Protein AF-A0A954B3R6-F1 (afdb_monomer_lite)

pLDDT: mean 89.49, std 12.41, range [42.12, 98.0]

Radius of gyration: 17.74 Å; chains: 1; bounding box: 31×26×48 Å

Secondary structure (DSSP, 8-state):
-HHHHHHHH-GGGHHHHHHHHHHHHHHHHHHHHHHHHHHHHHHHHHS----SPPPPGGG--

Foldseek 3Di:
DVLVVVCVVPVVCVVVSVVVVVVVVVVVVVVVVVVVVVQVVCCVVPVDGDPDDDDDPVNPD

Structure (mmCIF, N/CA/C/O backbone):
data_AF-A0A954B3R6-F1
#
_entry.id   AF-A0A954B3R6-F1
#
loop_
_atom_site.group_PDB
_atom_site.id
_atom_site.type_symbol
_atom_site.label_atom_id
_atom_site.label_alt_id
_atom_site.label_comp_id
_atom_site.label_asym_id
_atom_site.label_entity_id
_atom_site.label_seq_id
_atom_site.pdbx_PDB_ins_code
_atom_site.Cartn_x
_atom_site.Cartn_y
_atom_site.Cartn_z
_atom_site.occupancy
_atom_site.B_iso_or_equiv
_atom_site.auth_seq_id
_atom_site.auth_comp_id
_atom_site.auth_asym_id
_atom_site.auth_atom_id
_atom_site.pdbx_PDB_model_num
ATOM 1 N N . ARG A 1 1 ? 9.457 -8.432 -10.664 1.00 60.12 1 ARG A N 1
ATOM 2 C CA . ARG A 1 1 ? 10.780 -8.521 -11.342 1.00 60.12 1 ARG A CA 1
ATOM 3 C C . ARG A 1 1 ? 10.674 -8.376 -12.864 1.00 60.12 1 ARG A C 1
ATOM 5 O O . ARG A 1 1 ? 11.634 -7.928 -13.467 1.00 60.12 1 ARG A O 1
ATOM 12 N N . GLU A 1 2 ? 9.520 -8.673 -13.460 1.00 83.31 2 GLU A N 1
ATOM 13 C CA . GLU A 1 2 ? 9.316 -8.706 -14.917 1.00 83.31 2 GLU A CA 1
ATOM 14 C C . GLU A 1 2 ? 9.439 -7.342 -15.619 1.00 83.31 2 GLU A C 1
ATOM 16 O O . GLU A 1 2 ? 10.068 -7.260 -16.666 1.00 83.31 2 GLU A O 1
ATOM 21 N N . LEU A 1 3 ? 8.944 -6.245 -15.022 1.00 87.19 3 LEU A N 1
ATOM 22 C CA . LEU A 1 3 ? 9.019 -4.914 -15.655 1.00 87.19 3 LEU A CA 1
ATOM 23 C C . LEU A 1 3 ? 10.455 -4.436 -15.908 1.00 87.19 3 LEU A C 1
ATOM 25 O O . LEU A 1 3 ? 10.719 -3.830 -16.939 1.00 87.19 3 LEU A O 1
ATOM 29 N N . LEU A 1 4 ? 11.388 -4.728 -14.997 1.00 88.56 4 LEU A N 1
ATOM 30 C CA . LEU A 1 4 ? 12.798 -4.378 -15.191 1.00 88.56 4 LEU A CA 1
ATOM 31 C C . LEU A 1 4 ? 13.423 -5.196 -16.322 1.00 88.56 4 LEU A C 1
ATOM 33 O O . LEU A 1 4 ? 14.216 -4.658 -17.085 1.00 88.56 4 LEU A O 1
ATOM 37 N N . THR A 1 5 ? 13.032 -6.463 -16.463 1.00 91.62 5 THR A N 1
ATOM 38 C CA . THR A 1 5 ? 13.455 -7.299 -17.588 1.00 91.62 5 THR A CA 1
ATOM 39 C C . THR A 1 5 ? 12.977 -6.703 -18.912 1.00 91.62 5 THR A C 1
ATOM 41 O O . THR A 1 5 ? 13.800 -6.494 -19.795 1.00 91.62 5 THR A O 1
ATOM 44 N N . TYR A 1 6 ? 11.706 -6.295 -19.018 1.00 89.81 6 TYR A N 1
ATOM 45 C CA . TYR A 1 6 ? 11.188 -5.646 -20.231 1.00 89.81 6 TYR A CA 1
ATOM 46 C C . TYR A 1 6 ? 11.895 -4.326 -20.565 1.00 89.81 6 TYR A C 1
ATOM 48 O O . TYR A 1 6 ? 12.131 -4.030 -21.733 1.00 89.81 6 TYR A O 1
ATOM 56 N N . MET A 1 7 ? 12.266 -3.538 -19.551 1.00 93.75 7 MET A N 1
ATOM 57 C CA . MET A 1 7 ? 13.039 -2.306 -19.742 1.00 93.75 7 MET A CA 1
ATOM 58 C C . MET A 1 7 ? 14.473 -2.568 -20.233 1.00 93.75 7 MET A C 1
ATOM 60 O O . MET A 1 7 ? 15.022 -1.741 -20.959 1.00 93.75 7 MET A O 1
ATOM 64 N N . ILE A 1 8 ? 15.088 -3.680 -19.810 1.00 94.38 8 ILE A N 1
ATOM 65 C CA . ILE A 1 8 ? 16.438 -4.089 -20.227 1.00 94.38 8 ILE A CA 1
ATOM 66 C C . ILE A 1 8 ? 16.413 -4.679 -21.644 1.00 94.38 8 ILE A C 1
ATOM 68 O O . ILE A 1 8 ? 17.315 -4.398 -22.429 1.00 94.38 8 ILE A O 1
ATOM 72 N N . GLU A 1 9 ? 15.392 -5.473 -21.975 1.00 95.19 9 GLU A N 1
ATOM 73 C CA . GLU A 1 9 ? 15.219 -6.092 -23.296 1.00 95.19 9 GLU A CA 1
ATOM 74 C C . GLU A 1 9 ? 14.902 -5.063 -24.394 1.00 95.19 9 GLU A C 1
ATOM 76 O O . GLU A 1 9 ? 15.432 -5.169 -25.500 1.00 95.19 9 GLU A O 1
ATOM 81 N N . ASP A 1 10 ? 14.083 -4.045 -24.099 1.00 94.56 10 ASP A N 1
ATOM 82 C CA . ASP A 1 10 ? 13.798 -2.937 -25.017 1.00 94.56 10 ASP A CA 1
ATOM 83 C C . ASP A 1 10 ? 13.742 -1.583 -24.278 1.00 94.56 10 ASP A C 1
ATOM 85 O O . ASP A 1 10 ? 12.736 -1.259 -23.635 1.00 94.56 10 ASP A O 1
ATOM 89 N N . PRO A 1 11 ? 14.766 -0.717 -24.427 1.00 94.31 11 PRO A N 1
ATOM 90 C CA . PRO A 1 11 ? 14.796 0.602 -23.792 1.00 94.31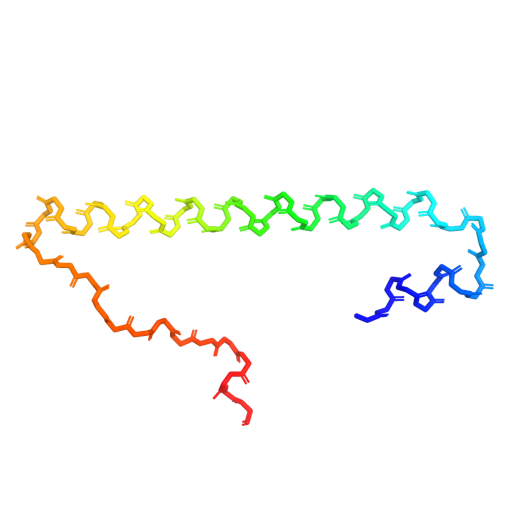 11 PRO A CA 1
ATOM 91 C C . PRO A 1 11 ? 13.619 1.522 -24.152 1.00 94.31 11 PRO A C 1
ATOM 93 O O . PRO A 1 11 ? 13.307 2.449 -23.402 1.00 94.31 11 PRO A O 1
ATOM 96 N N . ARG A 1 12 ? 12.918 1.287 -25.271 1.00 96.50 12 ARG A N 1
ATOM 97 C CA . ARG A 1 12 ? 11.722 2.068 -25.643 1.00 96.50 12 ARG A CA 1
ATOM 98 C C . ARG A 1 12 ? 10.557 1.823 -24.682 1.00 96.50 12 ARG A C 1
ATOM 100 O O . ARG A 1 12 ? 9.694 2.685 -24.537 1.00 96.50 12 ARG A O 1
ATOM 107 N N . MET A 1 13 ? 10.561 0.691 -23.978 1.00 94.25 13 MET A N 1
ATOM 108 C CA . MET A 1 13 ? 9.529 0.310 -23.012 1.00 94.25 13 MET A CA 1
ATOM 109 C C . MET A 1 13 ? 9.681 1.005 -21.653 1.00 94.25 13 MET A C 1
ATOM 111 O O . MET A 1 13 ? 8.768 0.918 -20.829 1.00 94.25 13 MET A O 1
ATOM 115 N N . ILE A 1 14 ? 10.788 1.721 -21.405 1.00 95.00 14 ILE A N 1
ATOM 116 C CA . ILE A 1 14 ? 11.082 2.361 -20.111 1.00 95.00 14 ILE A CA 1
ATOM 117 C C . ILE A 1 14 ? 9.960 3.301 -19.669 1.00 95.00 14 ILE A C 1
ATOM 119 O O . ILE A 1 14 ? 9.509 3.207 -18.530 1.00 95.00 14 ILE A O 1
ATOM 123 N N . SER A 1 15 ? 9.469 4.173 -20.554 1.00 96.19 15 SER A N 1
ATOM 124 C CA . SER A 1 15 ? 8.421 5.138 -20.1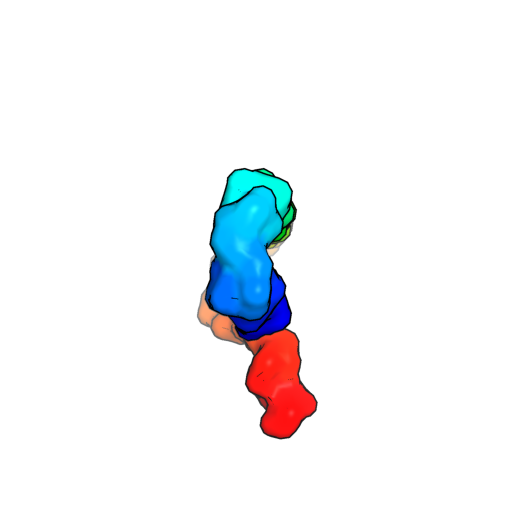90 1.00 96.19 15 SER A CA 1
ATOM 125 C C . SER A 1 15 ? 7.114 4.443 -19.789 1.00 96.19 15 SER A C 1
ATOM 127 O O . SER A 1 15 ? 6.565 4.720 -18.721 1.00 96.19 15 SER A O 1
ATOM 129 N N . SER A 1 16 ? 6.653 3.478 -20.587 1.00 95.75 16 SER A N 1
ATOM 130 C CA . SER A 1 16 ? 5.435 2.716 -20.299 1.00 95.75 16 SER A CA 1
ATOM 131 C C . SER A 1 16 ? 5.563 1.896 -19.015 1.00 95.75 16 SER A C 1
ATOM 133 O O . SER A 1 16 ? 4.672 1.925 -18.167 1.00 95.75 16 SER A O 1
ATOM 135 N N . CYS A 1 17 ? 6.692 1.211 -18.824 1.00 96.06 17 CYS A N 1
ATOM 136 C CA . CYS A 1 17 ? 6.932 0.427 -17.618 1.00 96.06 17 CYS A CA 1
ATOM 137 C C . CYS A 1 17 ? 7.073 1.325 -16.373 1.00 96.06 17 CYS A C 1
ATOM 139 O O . CYS A 1 17 ? 6.630 0.939 -15.293 1.00 96.06 17 CYS A O 1
ATOM 141 N N . ALA A 1 18 ? 7.608 2.544 -16.503 1.00 95.62 18 ALA A N 1
ATOM 142 C CA . ALA A 1 18 ? 7.649 3.517 -15.411 1.00 95.62 18 ALA A CA 1
ATOM 143 C C . ALA A 1 18 ? 6.241 3.965 -14.991 1.00 95.62 18 ALA A C 1
ATOM 145 O O . ALA A 1 18 ? 5.954 4.021 -13.796 1.00 95.62 18 ALA A O 1
ATOM 146 N N . HIS A 1 19 ? 5.331 4.217 -15.940 1.00 97.19 19 HIS A N 1
ATOM 147 C CA . HIS A 1 19 ? 3.928 4.502 -15.615 1.00 97.19 19 HIS A CA 1
ATOM 148 C C . HIS A 1 19 ? 3.264 3.340 -14.866 1.00 97.19 19 HIS A C 1
ATOM 150 O O . HIS A 1 19 ? 2.575 3.574 -13.875 1.00 97.19 19 HIS A O 1
ATOM 156 N N . LEU A 1 20 ? 3.521 2.093 -15.273 1.00 96.62 20 LEU A N 1
ATOM 157 C CA . LEU A 1 20 ? 3.018 0.913 -14.561 1.00 96.62 20 LEU A CA 1
ATOM 158 C C . LEU A 1 20 ? 3.563 0.821 -13.129 1.00 96.62 20 LEU A C 1
ATOM 160 O O . LEU A 1 20 ? 2.800 0.533 -12.209 1.00 96.62 20 LEU A O 1
ATOM 164 N N . LEU A 1 21 ? 4.845 1.132 -12.909 1.00 95.62 21 LEU A N 1
ATOM 165 C CA . LEU A 1 21 ? 5.421 1.201 -11.561 1.00 95.62 21 LEU A CA 1
ATOM 166 C C . LEU A 1 21 ? 4.755 2.286 -10.706 1.00 95.62 21 LEU A C 1
ATOM 168 O O . LEU A 1 21 ? 4.472 2.050 -9.531 1.00 95.62 21 LEU A O 1
ATOM 172 N N . PHE A 1 22 ? 4.466 3.459 -11.277 1.00 96.81 22 PHE A N 1
ATOM 173 C CA . PHE A 1 22 ? 3.728 4.501 -10.564 1.00 96.81 22 PHE A CA 1
ATOM 174 C C . PHE A 1 22 ? 2.311 4.054 -10.210 1.00 96.81 22 PHE A C 1
ATOM 176 O O . PHE A 1 22 ? 1.872 4.290 -9.087 1.00 96.81 22 PHE A O 1
ATOM 183 N N . ILE A 1 23 ? 1.601 3.389 -11.121 1.00 97.50 23 ILE A N 1
ATOM 184 C CA . ILE A 1 23 ? 0.268 2.837 -10.846 1.00 97.50 23 ILE A CA 1
ATOM 185 C C . ILE A 1 23 ? 0.343 1.830 -9.695 1.00 97.50 23 ILE A C 1
ATOM 187 O O . ILE A 1 23 ? -0.379 1.983 -8.713 1.00 97.50 23 ILE A O 1
ATOM 191 N N . ALA A 1 24 ? 1.260 0.862 -9.768 1.00 96.50 24 ALA A N 1
ATOM 192 C CA . ALA A 1 24 ? 1.442 -0.145 -8.725 1.00 96.50 24 ALA A CA 1
ATOM 193 C C . ALA A 1 24 ? 1.745 0.489 -7.358 1.00 96.50 24 ALA A C 1
ATOM 195 O O . ALA A 1 24 ? 1.136 0.124 -6.357 1.00 96.50 24 ALA A O 1
ATOM 196 N N . LYS A 1 25 ? 2.617 1.505 -7.321 1.00 95.88 25 LYS A N 1
ATOM 197 C CA . LYS A 1 25 ? 2.919 2.264 -6.101 1.00 95.88 25 LYS A CA 1
ATOM 198 C C . LYS A 1 25 ? 1.697 2.990 -5.536 1.00 95.88 25 LYS A C 1
ATOM 200 O O . LYS A 1 25 ? 1.531 3.063 -4.327 1.00 95.88 25 LYS A O 1
ATOM 205 N N . ASN A 1 26 ? 0.855 3.570 -6.389 1.00 97.75 26 ASN A N 1
ATOM 206 C CA . ASN A 1 26 ? -0.364 4.226 -5.917 1.00 97.75 26 ASN A CA 1
ATOM 207 C C . ASN A 1 26 ? -1.365 3.210 -5.352 1.00 97.75 26 ASN A C 1
ATOM 209 O O . ASN A 1 26 ? -1.993 3.496 -4.339 1.00 97.75 26 ASN A O 1
ATOM 213 N N . LEU A 1 27 ? -1.482 2.026 -5.960 1.00 97.38 27 LEU A N 1
ATOM 214 C CA . LEU A 1 27 ? -2.320 0.946 -5.432 1.00 97.38 27 LEU A CA 1
ATOM 215 C C . LEU A 1 27 ? -1.833 0.454 -4.067 1.00 97.38 27 LEU A C 1
ATOM 217 O O . LEU A 1 27 ? -2.645 0.287 -3.163 1.00 97.38 27 LEU A O 1
ATOM 221 N N . GLU A 1 28 ? -0.523 0.280 -3.899 1.00 96.00 28 GLU A N 1
ATOM 222 C CA . GLU A 1 28 ? 0.077 -0.088 -2.613 1.00 96.00 28 GLU A CA 1
ATOM 223 C C . GLU A 1 28 ? -0.254 0.942 -1.521 1.00 96.00 28 GLU A C 1
ATOM 225 O O . GLU A 1 28 ? -0.809 0.578 -0.487 1.00 96.00 28 GLU A O 1
ATOM 230 N N . ARG A 1 29 ? -0.078 2.237 -1.806 1.00 97.94 29 ARG A N 1
ATOM 231 C CA . ARG A 1 29 ? -0.456 3.324 -0.887 1.00 97.94 29 ARG A CA 1
ATOM 232 C C . ARG A 1 29 ? -1.937 3.337 -0.524 1.00 97.94 29 ARG A C 1
ATOM 234 O O . ARG A 1 29 ? -2.287 3.635 0.614 1.00 97.94 29 ARG A O 1
ATOM 241 N N . ILE A 1 30 ? -2.816 3.053 -1.486 1.00 98.00 30 ILE A N 1
ATOM 242 C CA . ILE A 1 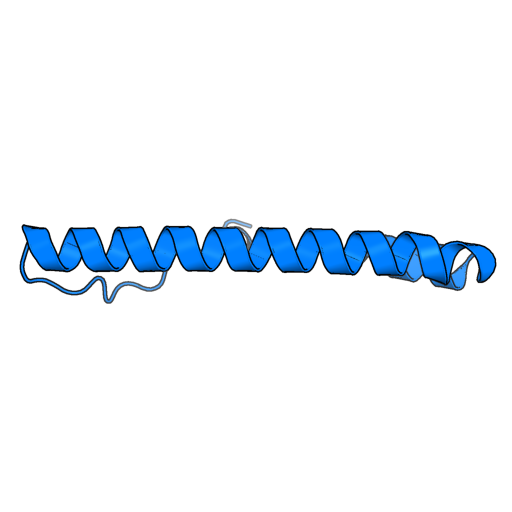30 ? -4.257 2.940 -1.228 1.00 98.00 30 ILE A CA 1
ATOM 243 C C . ILE A 1 30 ? -4.527 1.781 -0.261 1.00 98.00 30 ILE A C 1
ATOM 245 O O . ILE A 1 30 ? -5.317 1.945 0.667 1.00 98.00 30 ILE A O 1
ATOM 249 N N . GLY A 1 31 ? -3.855 0.641 -0.443 1.00 95.25 31 GLY A N 1
ATOM 250 C CA . GLY A 1 31 ? -3.947 -0.508 0.461 1.00 95.25 31 GLY A CA 1
ATOM 251 C C . GLY A 1 31 ? -3.483 -0.183 1.884 1.00 95.25 31 GLY A C 1
ATOM 252 O O . GLY A 1 31 ? -4.186 -0.491 2.850 1.00 95.25 31 GLY A O 1
ATOM 253 N N . ASP A 1 32 ? -2.355 0.513 2.014 1.00 94.56 32 ASP A N 1
ATOM 254 C CA . ASP A 1 32 ? -1.844 0.987 3.304 1.00 94.56 32 ASP A CA 1
ATOM 255 C C . ASP A 1 32 ? -2.822 1.947 3.987 1.00 94.56 32 ASP A C 1
ATOM 257 O O . ASP A 1 32 ? -3.146 1.777 5.162 1.00 94.56 32 ASP A O 1
ATOM 261 N N . HIS A 1 33 ? -3.372 2.918 3.254 1.00 97.44 33 HIS A N 1
ATOM 262 C CA . HIS A 1 33 ? -4.384 3.822 3.801 1.00 97.44 33 HIS A CA 1
ATOM 263 C C . HIS A 1 33 ? -5.655 3.091 4.230 1.00 97.44 33 HIS A C 1
ATOM 265 O O . HIS A 1 33 ? -6.179 3.376 5.307 1.00 97.44 33 HIS A O 1
ATOM 271 N N . GLY A 1 34 ? -6.134 2.139 3.429 1.00 96.25 34 GLY A N 1
ATOM 272 C CA . GLY A 1 34 ? -7.277 1.304 3.793 1.00 96.25 34 GLY A CA 1
ATOM 273 C C . GLY A 1 34 ? -7.033 0.542 5.095 1.00 96.25 34 GLY A C 1
ATOM 274 O O . GLY A 1 34 ? -7.906 0.505 5.961 1.00 96.25 34 GLY A O 1
ATOM 275 N N . THR A 1 35 ? -5.823 0.009 5.271 1.00 93.31 35 THR A N 1
ATOM 276 C CA . THR A 1 35 ? -5.437 -0.707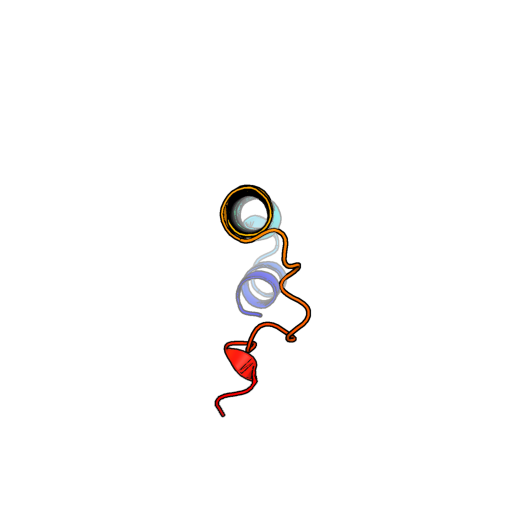 6.492 1.00 93.31 35 THR A CA 1
ATOM 277 C C . THR A 1 35 ? -5.366 0.225 7.697 1.00 93.31 35 THR A C 1
ATOM 279 O O . THR A 1 35 ? -5.971 -0.074 8.722 1.00 93.31 35 THR A O 1
ATOM 282 N N . ASN A 1 36 ? -4.731 1.392 7.565 1.00 94.56 36 ASN A N 1
ATOM 283 C CA . ASN A 1 36 ? -4.648 2.373 8.650 1.00 94.56 36 ASN A CA 1
ATOM 284 C C . ASN A 1 36 ? -6.041 2.849 9.100 1.00 94.56 36 ASN A C 1
ATOM 286 O O . ASN A 1 36 ? -6.283 3.028 10.291 1.00 94.56 36 ASN A O 1
ATOM 290 N N . ILE A 1 37 ? -6.975 3.043 8.158 1.00 96.81 37 ILE A N 1
ATOM 291 C CA . ILE A 1 37 ? -8.367 3.394 8.477 1.00 96.81 37 ILE A CA 1
ATOM 292 C C . ILE A 1 37 ? -9.038 2.261 9.259 1.00 96.81 37 ILE A C 1
ATOM 294 O O . ILE A 1 37 ? -9.711 2.525 10.253 1.00 96.81 37 ILE A O 1
ATOM 298 N N . ALA A 1 38 ? -8.856 1.008 8.838 1.00 94.88 38 ALA A N 1
ATOM 299 C CA . ALA A 1 38 ? -9.429 -0.146 9.526 1.00 94.88 38 ALA A CA 1
ATOM 300 C C . ALA A 1 38 ? -8.860 -0.319 10.947 1.00 94.88 38 ALA A C 1
ATOM 302 O O . ALA A 1 38 ? -9.628 -0.529 11.884 1.00 94.88 38 ALA A O 1
ATOM 303 N N . GLU A 1 39 ? -7.543 -0.175 11.118 1.00 94.31 39 GLU A N 1
ATOM 304 C CA . GLU A 1 39 ? -6.864 -0.200 12.421 1.00 94.31 39 GLU A CA 1
ATOM 305 C C . GLU A 1 39 ? -7.390 0.922 13.336 1.00 9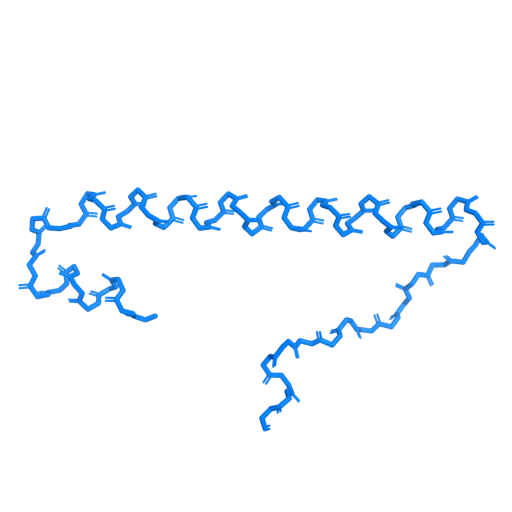4.31 39 GLU A C 1
ATOM 307 O O . GLU A 1 39 ? -7.701 0.681 14.503 1.00 94.31 39 GLU A O 1
ATOM 312 N N . TYR A 1 40 ? -7.586 2.130 12.797 1.00 95.81 40 TYR A N 1
ATOM 313 C CA . TYR A 1 40 ? -8.142 3.252 13.553 1.00 95.81 40 TYR A CA 1
ATOM 314 C C . TYR A 1 40 ? -9.597 3.017 13.979 1.00 95.81 40 TYR A C 1
ATOM 316 O O . TYR A 1 40 ? -9.951 3.255 15.132 1.00 95.81 40 TYR A O 1
ATOM 324 N N . ILE A 1 41 ? -10.444 2.510 13.076 1.00 96.75 41 ILE A N 1
ATOM 325 C CA . ILE A 1 41 ? -11.832 2.151 13.402 1.00 96.75 41 ILE A CA 1
ATOM 326 C C . ILE A 1 41 ? -11.866 1.061 14.476 1.00 96.75 41 ILE A C 1
ATOM 328 O O . ILE A 1 41 ? -12.677 1.152 15.394 1.00 96.75 41 ILE A O 1
ATOM 332 N N . HIS A 1 42 ? -10.991 0.056 14.388 1.00 95.94 42 HIS A N 1
ATOM 333 C CA . HIS A 1 42 ? -10.891 -0.986 15.406 1.00 95.94 42 HIS A CA 1
ATOM 334 C C . HIS A 1 42 ? -10.617 -0.376 16.782 1.00 95.94 42 HIS A C 1
ATOM 336 O O . HIS A 1 42 ? -11.412 -0.584 17.695 1.00 95.94 42 HIS A O 1
ATOM 342 N N . PHE A 1 43 ? -9.577 0.455 16.895 1.00 96.31 43 PHE A N 1
ATOM 343 C CA . PHE A 1 43 ? -9.240 1.139 18.142 1.00 96.31 43 PHE A CA 1
ATOM 344 C C . PHE A 1 43 ? -10.393 2.003 18.672 1.00 96.31 43 PHE A C 1
ATOM 346 O O . PHE A 1 43 ? -10.686 1.974 19.864 1.00 96.31 43 PHE A O 1
ATOM 353 N N . LEU A 1 44 ? -11.099 2.734 17.803 1.00 97.56 44 LEU A N 1
ATOM 354 C CA . LEU A 1 44 ? -12.255 3.542 18.210 1.00 97.56 44 LEU A CA 1
ATOM 355 C C . LEU A 1 44 ? -13.403 2.709 18.803 1.00 97.56 44 LEU A C 1
ATOM 357 O O . LEU A 1 44 ? -14.147 3.219 19.638 1.00 97.56 44 LEU A O 1
ATOM 361 N N . VAL A 1 45 ? -13.575 1.462 18.358 1.00 97.56 45 VAL A N 1
ATOM 362 C CA . VAL A 1 45 ? -14.663 0.577 18.801 1.00 97.56 45 VAL A CA 1
ATOM 363 C C . VAL A 1 45 ? -14.266 -0.246 20.027 1.00 97.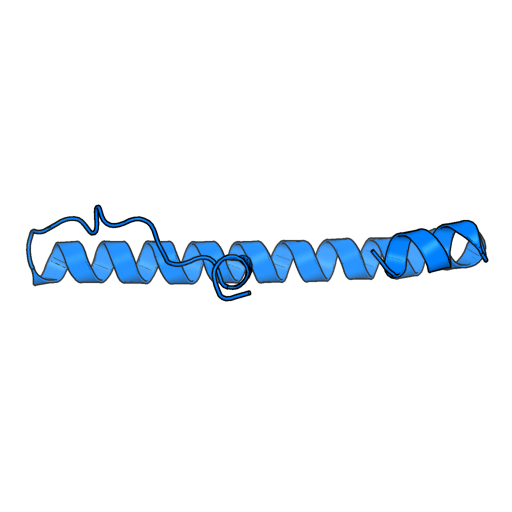56 45 VAL A C 1
ATOM 365 O O . VAL A 1 45 ? -15.086 -0.418 20.928 1.00 97.56 45 VAL A O 1
ATOM 368 N N . THR A 1 46 ? -13.042 -0.776 20.065 1.00 96.88 46 THR A N 1
ATOM 369 C CA . THR A 1 46 ? -12.583 -1.705 21.113 1.00 96.88 46 THR A CA 1
ATOM 370 C C . THR A 1 46 ? -11.795 -1.018 22.224 1.00 96.88 46 THR A C 1
ATOM 372 O O . THR A 1 46 ? -11.764 -1.522 23.343 1.00 96.88 46 THR A O 1
ATOM 375 N N . GLY A 1 47 ? -11.170 0.127 21.939 1.00 96.31 47 GLY A N 1
ATOM 376 C CA . GLY A 1 47 ? -10.182 0.769 22.808 1.00 96.31 47 GLY A CA 1
ATOM 377 C C . GLY A 1 47 ? -8.808 0.087 22.798 1.00 96.31 47 GLY A C 1
ATOM 378 O O . GLY A 1 47 ? -7.935 0.484 23.567 1.00 96.31 47 GLY A O 1
ATOM 379 N N . GLU A 1 48 ? -8.607 -0.926 21.950 1.00 93.44 48 GLU A N 1
ATOM 380 C CA . GLU A 1 48 ? -7.387 -1.734 21.884 1.00 93.44 48 GLU A CA 1
ATOM 381 C C . GLU A 1 48 ? -6.649 -1.518 20.558 1.00 93.44 48 GLU A C 1
ATOM 383 O O . GLU A 1 48 ? -7.256 -1.426 19.490 1.00 93.44 48 GLU A O 1
ATOM 388 N N . GLU A 1 49 ? -5.319 -1.431 20.615 1.00 90.00 49 GLU A N 1
ATOM 389 C CA . GLU A 1 49 ? -4.481 -1.347 19.417 1.00 90.00 49 GLU A CA 1
ATOM 390 C C . GLU A 1 49 ? -4.164 -2.740 18.858 1.00 90.00 49 GLU A C 1
ATOM 392 O O . GLU A 1 49 ? -3.835 -3.676 19.594 1.00 90.00 49 GLU A O 1
ATOM 397 N N . ILE A 1 50 ? -4.176 -2.867 17.527 1.00 87.56 50 ILE A N 1
ATOM 398 C CA . ILE A 1 50 ? -3.735 -4.087 16.844 1.00 87.56 50 ILE A CA 1
ATOM 399 C C . ILE A 1 50 ? -2.200 -4.113 16.841 1.00 87.56 50 ILE A C 1
ATOM 401 O O . ILE A 1 50 ? -1.553 -3.472 16.020 1.00 87.56 50 ILE A O 1
ATOM 405 N N . THR A 1 51 ? -1.611 -4.866 17.770 1.00 82.88 51 THR A N 1
ATOM 406 C CA . THR A 1 51 ? -0.146 -4.982 17.934 1.00 82.88 51 THR A CA 1
ATOM 407 C C . THR A 1 51 ? 0.464 -6.191 17.223 1.00 82.88 51 THR A C 1
ATOM 409 O O . THR A 1 51 ? 1.685 -6.279 17.070 1.00 82.88 51 THR A O 1
ATOM 412 N N . ALA A 1 52 ? -0.367 -7.137 16.781 1.00 81.88 52 ALA A N 1
ATOM 413 C CA . ALA A 1 52 ? 0.094 -8.317 16.065 1.00 81.88 52 ALA A CA 1
ATOM 414 C C . ALA A 1 52 ? 0.690 -7.926 14.705 1.00 81.88 52 ALA A C 1
ATOM 416 O O . ALA A 1 52 ? 0.088 -7.166 13.944 1.00 81.88 52 ALA A O 1
ATOM 417 N N . GLN A 1 53 ? 1.860 -8.481 14.370 1.00 77.62 53 GLN A N 1
ATOM 418 C CA . GLN A 1 53 ? 2.398 -8.338 13.021 1.00 77.62 53 GLN A CA 1
ATOM 419 C C . GLN A 1 53 ? 1.415 -8.932 12.014 1.00 77.62 53 GLN A C 1
ATOM 421 O O . GLN A 1 53 ? 0.999 -10.086 12.134 1.00 77.62 53 GLN A O 1
ATOM 426 N N . ARG A 1 54 ? 1.068 -8.133 11.003 1.00 75.62 54 ARG A N 1
ATOM 427 C CA . ARG A 1 54 ? 0.216 -8.586 9.907 1.00 75.62 54 ARG A CA 1
ATOM 428 C C . ARG A 1 54 ? 0.909 -9.745 9.178 1.00 75.62 54 ARG A C 1
ATOM 430 O O . ARG A 1 54 ? 2.087 -9.603 8.828 1.00 75.62 54 ARG A O 1
ATOM 437 N N . PRO A 1 55 ? 0.214 -10.866 8.926 1.00 77.25 55 PRO A N 1
ATOM 438 C CA . PRO A 1 55 ? 0.776 -11.953 8.141 1.00 77.25 55 PRO A CA 1
ATOM 439 C C . PRO A 1 55 ? 1.100 -11.434 6.738 1.00 77.25 55 PRO A C 1
ATOM 441 O O . PRO A 1 55 ? 0.225 -10.935 6.029 1.00 77.25 55 PRO A O 1
ATOM 444 N N . ARG A 1 56 ? 2.376 -11.507 6.353 1.00 74.44 56 ARG A N 1
ATOM 445 C CA . ARG A 1 56 ? 2.798 -11.208 4.981 1.00 74.44 56 ARG A CA 1
ATOM 446 C C . ARG A 1 56 ? 2.385 -12.372 4.092 1.00 74.44 56 ARG A C 1
ATOM 448 O O . ARG A 1 56 ? 2.568 -13.522 4.480 1.00 74.44 56 ARG A O 1
ATOM 455 N N . ALA A 1 57 ? 1.847 -12.080 2.911 1.00 68.12 57 ALA A N 1
ATOM 456 C CA . ALA A 1 57 ? 1.456 -13.115 1.950 1.00 68.12 57 ALA A CA 1
ATOM 457 C C . ALA A 1 57 ? 2.647 -14.019 1.563 1.00 68.12 57 ALA A C 1
ATOM 459 O O . ALA A 1 57 ? 2.487 -15.211 1.344 1.00 68.12 57 ALA A O 1
ATOM 460 N N . ASP A 1 58 ? 3.848 -13.454 1.577 1.00 63.62 58 ASP A N 1
ATOM 461 C CA . ASP A 1 58 ? 5.140 -14.082 1.301 1.00 63.62 58 ASP A CA 1
ATOM 462 C C . ASP A 1 58 ? 5.684 -14.947 2.460 1.00 63.62 58 ASP A C 1
ATOM 464 O O . ASP A 1 58 ? 6.717 -15.589 2.311 1.00 63.62 58 ASP A O 1
ATOM 468 N N . ALA A 1 59 ? 4.995 -15.006 3.607 1.00 56.91 59 ALA A N 1
ATOM 469 C CA . ALA A 1 59 ? 5.332 -15.898 4.725 1.00 56.91 59 ALA A CA 1
ATOM 470 C C . ALA A 1 59 ? 4.546 -17.228 4.706 1.00 56.91 59 ALA A C 1
ATOM 472 O O . ALA A 1 59 ? 4.631 -17.998 5.661 1.00 56.91 59 ALA A O 1
ATOM 473 N N . ALA A 1 60 ? 3.755 -17.472 3.654 1.00 51.69 60 ALA A N 1
ATOM 474 C CA . ALA A 1 60 ? 2.941 -18.676 3.473 1.00 51.69 60 ALA A CA 1
ATOM 475 C C . ALA A 1 60 ? 3.530 -19.687 2.461 1.00 51.69 60 ALA A C 1
ATOM 477 O O . ALA A 1 60 ? 2.817 -20.608 2.059 1.00 51.69 60 ALA A O 1
ATOM 478 N N . GLU A 1 61 ? 4.799 -19.525 2.064 1.00 42.12 61 GLU A N 1
ATOM 479 C CA . GLU A 1 61 ? 5.577 -20.515 1.291 1.00 42.12 61 GLU A CA 1
ATOM 480 C C . GLU A 1 61 ? 6.484 -21.373 2.182 1.00 42.12 61 GLU A C 1
ATOM 482 O O . GLU A 1 61 ? 7.159 -20.811 3.077 1.00 42.12 61 GLU A O 1
#

Sequence (61 aa):
RELLTYMIEDPRMISSCAHLLFIAKNLERIGDHGTNIAEYIHFLVTGEEITAQRPRADAAE